Protein AF-A0A9W4SPI4-F1 (afdb_monomer)

Secondary structure (DSSP, 8-state):
--HHHHHHHHHHHH-TT--EEE------SS--TT-----HHHHHHHHHH-TT--EEE-TT----HHHHHHHHHH-TT--EEE-TT-TT--SGGG-

Mean predicted aligned error: 5.38 Å

pLDDT: mean 84.61, std 11.58, range [48.66, 95.5]

Radius of gyration: 12.82 Å; Cα contacts (8 Å, |Δi|>4): 152; chains: 1; bounding box: 27×29×33 Å

Foldseek 3Di:
DDPLLVVLLVCLVPCQQDAEDEPAWPCPVDRDPPTDAHDLVSVLSNLQSHQNYAEYEHANYADALVSLVSNVVRNVNYNYYHHHPRPRYDPVSVD

Structure (mmCIF, N/CA/C/O backbone):
data_AF-A0A9W4SPI4-F1
#
_entry.id   AF-A0A9W4SPI4-F1
#
loop_
_atom_site.group_PDB
_atom_site.id
_atom_site.type_symbol
_atom_site.label_atom_id
_atom_site.label_alt_id
_atom_site.label_comp_id
_atom_site.label_asym_id
_atom_site.label_entity_id
_atom_site.label_seq_id
_atom_site.pdbx_PDB_ins_code
_atom_site.Cartn_x
_atom_site.Cartn_y
_atom_site.Cartn_z
_atom_site.occupancy
_atom_site.B_iso_or_equiv
_atom_site.auth_seq_id
_atom_site.auth_comp_id
_atom_site.auth_asym_id
_atom_site.auth_atom_id
_atom_site.pdbx_PDB_model_num
ATOM 1 N N . MET A 1 1 ? 16.160 6.934 2.513 1.00 57.41 1 MET A N 1
ATOM 2 C CA . MET A 1 1 ? 14.824 7.465 2.830 1.00 57.41 1 MET A CA 1
ATOM 3 C C . MET A 1 1 ? 14.770 8.867 2.273 1.00 57.41 1 MET A C 1
ATOM 5 O O . MET A 1 1 ? 15.382 9.775 2.846 1.00 57.41 1 MET A O 1
ATOM 9 N N . ASP A 1 2 ? 14.170 8.980 1.096 1.00 72.62 2 ASP A N 1
ATOM 10 C CA . ASP A 1 2 ? 14.040 10.246 0.378 1.00 72.62 2 ASP A CA 1
ATOM 11 C C . ASP A 1 2 ? 13.087 11.192 1.141 1.00 72.62 2 ASP A C 1
ATOM 13 O O . ASP A 1 2 ? 12.449 10.807 2.128 1.00 72.62 2 ASP A O 1
ATOM 17 N N . CYS A 1 3 ? 13.023 12.463 0.756 1.00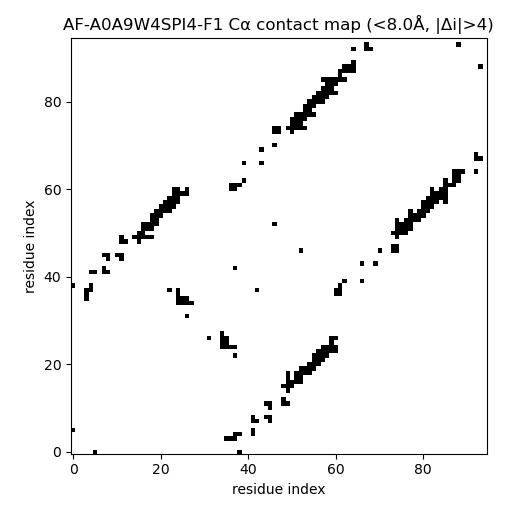 74.12 3 CYS A N 1
ATOM 18 C CA . CYS A 1 3 ? 12.139 13.462 1.348 1.00 74.12 3 CYS A CA 1
ATOM 19 C C . CYS A 1 3 ? 10.671 12.995 1.345 1.00 74.12 3 CYS A C 1
ATOM 21 O O . CYS A 1 3 ? 9.964 13.168 2.338 1.00 74.12 3 CYS A O 1
ATOM 23 N N . THR A 1 4 ? 10.246 12.327 0.274 1.00 76.19 4 THR A N 1
ATOM 24 C CA . THR A 1 4 ? 8.903 11.758 0.079 1.00 76.19 4 THR A CA 1
ATOM 25 C C . THR A 1 4 ? 8.576 10.671 1.103 1.00 76.19 4 THR A C 1
ATOM 27 O O . THR A 1 4 ? 7.546 10.749 1.776 1.00 76.19 4 THR A O 1
ATOM 30 N N . ASP A 1 5 ? 9.490 9.725 1.332 1.00 83.38 5 ASP A N 1
ATOM 31 C CA . ASP A 1 5 ? 9.331 8.691 2.361 1.00 83.38 5 ASP A CA 1
ATOM 32 C C . ASP A 1 5 ? 9.170 9.299 3.768 1.00 83.38 5 ASP A C 1
ATOM 34 O O . ASP A 1 5 ? 8.385 8.809 4.585 1.00 83.38 5 ASP A O 1
ATOM 38 N N . LYS A 1 6 ? 9.928 10.364 4.081 1.00 84.88 6 LYS A N 1
ATOM 39 C CA . LYS A 1 6 ? 9.865 11.035 5.395 1.00 84.88 6 LYS A CA 1
ATOM 40 C C . LYS A 1 6 ? 8.502 11.673 5.635 1.00 84.88 6 LYS A C 1
ATOM 42 O O . LYS A 1 6 ? 7.988 11.587 6.749 1.00 84.88 6 LYS A O 1
ATOM 47 N N . VAL A 1 7 ? 7.921 12.290 4.606 1.00 84.19 7 VAL A N 1
ATOM 48 C CA . VAL A 1 7 ? 6.568 12.856 4.679 1.00 84.19 7 VAL A CA 1
ATOM 49 C C . VAL A 1 7 ? 5.554 11.754 4.965 1.00 84.19 7 VAL A C 1
ATOM 51 O O . VAL A 1 7 ? 4.733 11.905 5.867 1.00 84.19 7 VAL A O 1
ATOM 54 N N . LEU A 1 8 ? 5.648 10.622 4.266 1.00 84.69 8 LEU A N 1
ATOM 55 C CA . LEU A 1 8 ? 4.713 9.516 4.450 1.00 84.69 8 LEU A CA 1
ATOM 56 C C . LEU A 1 8 ? 4.800 8.906 5.857 1.00 84.69 8 LEU A C 1
ATOM 58 O O . LEU A 1 8 ? 3.777 8.656 6.494 1.00 84.69 8 LEU A O 1
ATOM 62 N N . LYS A 1 9 ? 6.019 8.756 6.386 1.00 85.19 9 LYS A N 1
ATOM 63 C CA . LYS A 1 9 ? 6.236 8.327 7.772 1.00 85.19 9 LYS A CA 1
ATOM 64 C C . LYS A 1 9 ? 5.599 9.288 8.780 1.00 85.19 9 LYS A C 1
ATOM 66 O O . LYS A 1 9 ? 4.907 8.836 9.685 1.00 85.19 9 LYS A O 1
ATOM 71 N N . LEU A 1 10 ? 5.782 10.599 8.610 1.00 88.06 10 LEU A N 1
ATOM 72 C CA . LEU A 1 10 ? 5.149 11.593 9.485 1.00 88.06 10 LEU A CA 1
ATOM 73 C C . LEU A 1 10 ? 3.619 11.525 9.413 1.00 88.06 10 LEU A C 1
ATOM 75 O O . LEU A 1 10 ? 2.952 11.652 10.437 1.00 88.06 10 LEU A O 1
ATOM 79 N N . ILE A 1 11 ? 3.051 11.298 8.225 1.00 86.06 11 ILE A N 1
ATOM 80 C CA . ILE A 1 11 ? 1.603 11.113 8.070 1.00 86.06 11 ILE A CA 1
ATOM 81 C C . ILE A 1 11 ? 1.130 9.888 8.863 1.00 86.06 11 ILE A C 1
ATOM 83 O O . ILE A 1 11 ? 0.152 9.993 9.604 1.00 86.06 11 ILE A O 1
ATOM 87 N N . ALA A 1 12 ? 1.837 8.760 8.757 1.00 84.81 12 ALA A N 1
ATOM 88 C CA . ALA A 1 12 ? 1.522 7.537 9.494 1.00 84.81 12 ALA A CA 1
ATOM 89 C C . ALA A 1 12 ? 1.574 7.740 11.022 1.00 84.81 12 ALA A C 1
ATOM 91 O O . ALA A 1 12 ? 0.711 7.238 11.738 1.00 84.81 12 ALA A O 1
ATOM 92 N N . GLU A 1 13 ? 2.540 8.521 11.516 1.00 86.38 13 GLU A N 1
ATOM 93 C CA . GLU A 1 13 ? 2.710 8.814 12.947 1.00 86.38 13 GLU A CA 1
ATOM 94 C C . GLU A 1 13 ? 1.661 9.800 13.493 1.00 86.38 13 GLU A C 1
ATOM 96 O O . GLU A 1 13 ? 1.227 9.677 14.639 1.00 86.38 13 GLU A O 1
ATOM 101 N N . LEU A 1 14 ? 1.238 10.782 12.691 1.00 88.06 14 LEU A N 1
ATOM 102 C CA . LEU A 1 14 ? 0.337 11.853 13.136 1.00 88.06 14 LEU A CA 1
ATOM 103 C C . LEU A 1 14 ? -1.148 11.522 12.943 1.00 88.06 14 LEU A C 1
ATOM 105 O O . LEU A 1 14 ? -1.992 12.008 13.700 1.00 88.06 14 LEU A O 1
ATOM 109 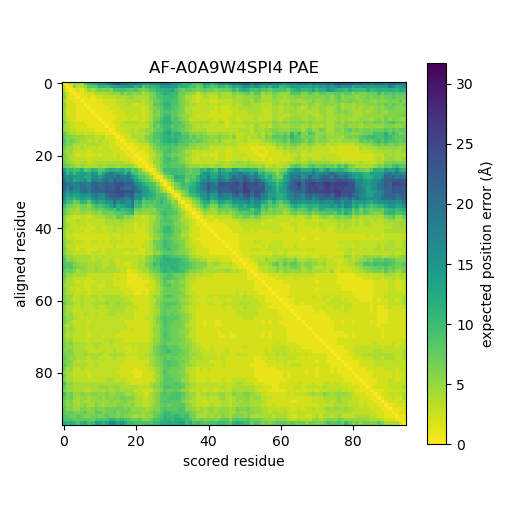N N . TYR A 1 15 ? -1.488 10.700 11.949 1.00 86.44 15 TYR A N 1
ATOM 110 C CA . TYR A 1 15 ? -2.870 10.452 11.536 1.00 86.44 15 TYR A CA 1
ATOM 111 C C . TYR A 1 15 ? -3.267 8.977 11.683 1.00 86.44 15 TYR A C 1
ATOM 113 O O . TYR A 1 15 ? -3.711 8.337 10.736 1.00 86.44 15 TYR A O 1
ATOM 121 N N . LEU A 1 16 ? -3.224 8.443 12.908 1.00 82.69 16 LEU A N 1
ATOM 122 C CA . LEU A 1 16 ? -3.553 7.035 13.220 1.00 82.69 16 LEU A CA 1
ATOM 123 C C . LEU A 1 16 ? -4.974 6.583 12.809 1.00 82.69 16 LEU A C 1
ATOM 125 O O . LEU A 1 16 ? -5.266 5.391 12.735 1.00 82.69 16 LEU A O 1
ATOM 129 N N . ASN A 1 17 ? -5.881 7.530 12.548 1.00 85.69 17 ASN A N 1
ATOM 130 C CA . ASN A 1 17 ? -7.254 7.268 12.101 1.00 85.69 17 ASN A CA 1
ATOM 131 C C . ASN A 1 17 ? -7.450 7.459 10.588 1.00 85.69 17 ASN A C 1
ATOM 133 O O . ASN A 1 17 ? -8.589 7.644 10.144 1.00 85.69 17 ASN A O 1
ATOM 137 N N . LEU A 1 18 ? -6.370 7.449 9.800 1.00 86.31 18 LEU A N 1
ATOM 138 C CA . LEU A 1 18 ? -6.455 7.562 8.350 1.00 86.31 18 LEU A CA 1
ATOM 139 C C . LEU A 1 18 ? -7.312 6.421 7.782 1.00 86.31 18 LEU A C 1
ATOM 141 O O . LEU A 1 18 ? -7.144 5.251 8.124 1.00 86.31 18 LEU A O 1
ATOM 145 N N . LYS A 1 19 ? -8.273 6.791 6.936 1.00 91.50 19 LYS A N 1
ATOM 146 C CA . LYS A 1 19 ? -9.175 5.850 6.254 1.00 91.50 19 LYS A CA 1
ATOM 147 C C . LYS A 1 19 ? -8.890 5.756 4.762 1.00 91.50 19 LYS A C 1
ATOM 149 O O . LYS A 1 19 ? -9.221 4.747 4.151 1.00 91.50 19 LYS A O 1
ATOM 154 N N . TYR A 1 20 ? -8.330 6.820 4.202 1.00 92.44 20 TYR A N 1
ATOM 155 C CA . TYR A 1 20 ? -8.147 7.017 2.777 1.00 92.44 20 TYR A CA 1
ATOM 156 C C . TYR A 1 20 ? -6.746 7.565 2.573 1.00 92.44 20 TYR A C 1
ATOM 158 O O . TYR A 1 20 ? -6.401 8.587 3.172 1.00 92.44 20 TYR A O 1
ATOM 166 N N . LEU A 1 21 ? -5.964 6.904 1.735 1.00 90.69 21 LEU A N 1
ATOM 167 C CA . LEU A 1 21 ? -4.690 7.422 1.276 1.00 90.69 21 LEU A CA 1
ATOM 168 C C . LEU A 1 21 ? -4.514 7.086 -0.188 1.00 90.69 21 LEU A C 1
ATOM 170 O O . LEU A 1 21 ? -4.734 5.954 -0.615 1.00 90.69 21 LEU A O 1
ATOM 174 N N . ASN A 1 22 ? -4.061 8.089 -0.917 1.00 89.31 22 ASN A N 1
ATOM 175 C CA . ASN A 1 22 ? -3.574 7.925 -2.260 1.00 89.31 22 ASN A CA 1
ATOM 176 C C . ASN A 1 22 ? -2.098 8.321 -2.254 1.00 89.31 22 ASN A C 1
ATOM 178 O O . ASN A 1 22 ? -1.760 9.449 -1.891 1.00 89.31 22 ASN A O 1
ATOM 182 N N . ILE A 1 23 ? -1.248 7.361 -2.603 1.00 86.38 23 ILE A N 1
ATOM 183 C CA . ILE A 1 23 ? 0.174 7.572 -2.877 1.00 86.38 23 ILE A CA 1
ATOM 184 C C . ILE A 1 23 ? 0.521 7.065 -4.274 1.00 86.38 23 ILE A C 1
ATOM 186 O O . ILE A 1 23 ? 1.665 6.690 -4.517 1.00 86.38 23 ILE A O 1
ATOM 190 N N . SER A 1 24 ? -0.463 7.061 -5.183 1.00 84.81 24 SER A N 1
ATOM 191 C CA . SER A 1 24 ? -0.250 6.643 -6.558 1.00 84.81 24 SER A CA 1
ATOM 192 C C . SER A 1 24 ? 0.907 7.449 -7.133 1.00 84.81 24 SER A C 1
ATOM 194 O O . SER A 1 24 ? 0.877 8.687 -7.105 1.00 84.81 24 SER A O 1
ATOM 196 N N . ALA A 1 25 ? 1.934 6.764 -7.616 1.00 70.81 25 ALA A N 1
ATOM 197 C CA . ALA A 1 25 ? 3.063 7.445 -8.214 1.00 70.81 25 ALA A CA 1
ATOM 198 C C . ALA A 1 25 ? 2.620 8.039 -9.557 1.00 70.81 25 ALA A C 1
ATOM 200 O O . ALA A 1 25 ? 1.907 7.420 -10.340 1.00 70.81 25 ALA A O 1
ATOM 201 N N . LEU A 1 26 ? 3.044 9.253 -9.877 1.00 60.34 26 LEU A N 1
ATOM 202 C CA . LEU A 1 26 ? 2.930 9.733 -11.251 1.00 60.34 26 LEU A CA 1
ATOM 203 C C . LEU A 1 26 ? 4.183 9.281 -11.984 1.00 60.34 26 LEU A C 1
ATOM 205 O O . LEU A 1 26 ? 5.055 10.093 -12.265 1.00 60.34 26 LEU A O 1
ATOM 209 N N . HIS A 1 27 ? 4.285 7.984 -12.274 1.00 58.69 27 HIS A N 1
ATOM 210 C CA . HIS A 1 27 ? 5.272 7.542 -13.244 1.00 58.69 27 HIS A CA 1
ATOM 211 C C . HIS A 1 27 ? 4.748 7.994 -14.608 1.00 58.69 27 HIS A C 1
ATOM 213 O O . HIS A 1 27 ? 3.897 7.345 -15.232 1.00 58.69 27 HIS A O 1
ATOM 219 N N . GLY A 1 28 ? 5.211 9.162 -15.063 1.00 50.62 28 GLY A N 1
ATOM 220 C CA . GLY A 1 28 ? 5.092 9.521 -16.467 1.00 50.62 28 GLY A CA 1
ATOM 221 C C . GLY A 1 28 ? 5.613 8.334 -17.272 1.00 50.62 28 GLY A C 1
ATOM 222 O O . GLY A 1 28 ? 6.566 7.674 -16.866 1.00 50.62 28 GLY A O 1
ATOM 223 N N . SER A 1 29 ? 4.979 7.984 -18.386 1.00 48.66 29 SER A N 1
ATOM 224 C CA . SER A 1 29 ? 5.295 6.757 -19.139 1.00 48.66 29 SER A CA 1
ATOM 225 C C . SER A 1 29 ? 6.739 6.671 -19.683 1.00 48.66 29 SER A C 1
ATOM 227 O O . SER A 1 29 ? 7.058 5.747 -20.420 1.00 48.66 29 SER A O 1
ATOM 229 N N . PHE A 1 30 ? 7.609 7.611 -19.315 1.00 51.06 30 PHE A N 1
ATOM 230 C CA . PHE A 1 30 ? 9.033 7.683 -19.587 1.00 51.06 30 PHE A CA 1
ATOM 231 C C . PHE A 1 30 ? 9.692 8.328 -18.367 1.00 51.06 30 PHE A C 1
ATOM 233 O O . PHE A 1 30 ? 9.444 9.508 -18.136 1.00 51.06 30 PHE A O 1
ATOM 240 N N . GLY A 1 31 ? 10.473 7.551 -17.604 1.00 52.09 31 GLY A N 1
ATOM 241 C CA . GLY A 1 31 ? 11.080 7.959 -16.333 1.00 52.09 31 GLY A CA 1
ATOM 242 C C . GLY A 1 31 ? 11.660 9.366 -16.395 1.00 52.09 31 GLY A C 1
ATOM 243 O O . GLY A 1 31 ? 12.713 9.595 -16.997 1.00 52.09 31 GLY A O 1
ATOM 244 N N . SER A 1 32 ? 10.926 10.312 -15.816 1.00 57.38 32 SER A N 1
ATOM 245 C CA . SER A 1 32 ? 11.397 11.676 -15.668 1.00 57.38 32 SER A CA 1
ATOM 246 C C . SER A 1 32 ? 12.212 11.734 -14.382 1.00 57.38 32 SER A C 1
ATOM 248 O O . SER A 1 32 ? 11.873 11.080 -13.400 1.00 57.38 32 SER A O 1
ATOM 250 N N . GLU A 1 33 ? 13.276 12.534 -14.348 1.00 58.34 33 GLU A N 1
ATOM 251 C CA . GLU A 1 33 ? 14.119 12.712 -13.151 1.00 58.34 33 GLU A CA 1
ATOM 252 C C . GLU A 1 33 ? 13.362 13.299 -11.932 1.00 58.34 33 GLU A C 1
ATOM 254 O O . GLU A 1 33 ? 13.973 13.546 -10.897 1.00 58.34 33 GLU A O 1
ATOM 259 N N . ASN A 1 34 ? 12.044 13.530 -12.033 1.00 59.88 34 ASN A N 1
ATOM 260 C CA . ASN A 1 34 ? 11.195 14.105 -10.987 1.00 59.88 34 ASN A CA 1
ATOM 261 C C . ASN A 1 34 ? 10.061 13.175 -10.520 1.00 59.88 34 ASN A C 1
ATOM 263 O O . ASN A 1 34 ? 9.157 13.639 -9.818 1.00 59.88 34 ASN A O 1
ATOM 267 N N . ASP A 1 35 ? 10.062 11.901 -10.916 1.00 65.94 35 ASP A N 1
ATOM 268 C CA . ASP A 1 35 ? 9.004 10.978 -10.507 1.00 65.94 3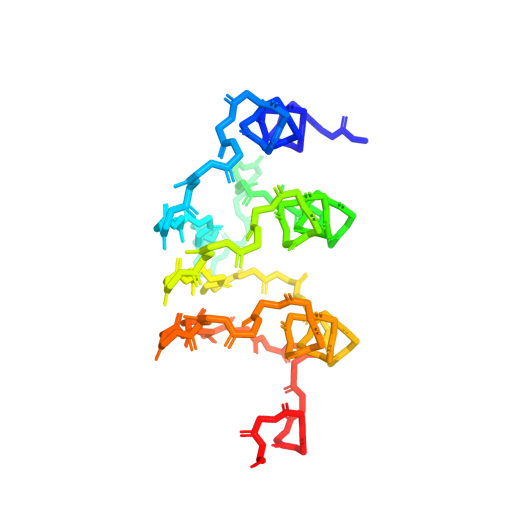5 ASP A CA 1
ATOM 269 C C . ASP A 1 35 ? 9.094 10.718 -8.992 1.00 65.94 35 ASP A C 1
ATOM 271 O O . ASP A 1 35 ? 10.154 10.421 -8.439 1.00 65.94 35 ASP A O 1
ATOM 275 N N . ILE A 1 36 ? 7.966 10.883 -8.296 1.00 71.31 36 ILE A N 1
ATOM 276 C CA . ILE A 1 36 ? 7.878 10.622 -6.857 1.00 71.31 36 ILE A CA 1
ATOM 277 C C . ILE A 1 36 ? 7.776 9.113 -6.657 1.00 71.31 36 ILE A C 1
ATOM 279 O O . ILE A 1 36 ? 6.741 8.515 -6.951 1.00 71.31 36 ILE A O 1
ATOM 283 N N . GLU A 1 37 ? 8.837 8.517 -6.119 1.00 76.56 37 GLU A N 1
ATOM 284 C CA . GLU A 1 37 ? 8.866 7.113 -5.721 1.00 76.56 37 GLU A CA 1
ATOM 285 C C . GLU A 1 37 ? 8.739 6.987 -4.194 1.00 76.56 37 GLU A C 1
ATOM 287 O O . GLU A 1 37 ? 9.379 7.717 -3.427 1.00 76.56 37 GLU A O 1
ATOM 292 N N . PHE A 1 38 ? 7.881 6.066 -3.750 1.00 82.94 38 PHE A N 1
ATOM 293 C CA . PHE A 1 38 ? 7.753 5.675 -2.348 1.00 82.94 38 PHE A CA 1
ATOM 294 C C . PHE A 1 38 ? 8.352 4.285 -2.169 1.00 82.94 38 PHE A C 1
ATOM 296 O O . PHE A 1 38 ? 8.000 3.357 -2.893 1.00 82.94 38 PHE A O 1
ATOM 303 N N . SER A 1 39 ? 9.237 4.130 -1.187 1.00 87.62 39 SER A N 1
ATOM 304 C CA . SER A 1 39 ? 9.786 2.816 -0.848 1.00 87.62 39 SER A CA 1
ATOM 305 C C . SER A 1 39 ? 8.734 1.906 -0.206 1.00 87.62 39 SER A C 1
ATOM 307 O O . SER A 1 39 ? 7.886 2.362 0.559 1.00 87.62 39 SER A O 1
ATOM 309 N N . GLU A 1 40 ? 8.850 0.590 -0.401 1.00 88.56 40 GLU A N 1
ATOM 310 C CA . GLU A 1 40 ? 7.996 -0.382 0.305 1.00 88.56 40 GLU A CA 1
ATOM 311 C C . GLU A 1 40 ? 8.085 -0.214 1.833 1.00 88.56 40 GLU A C 1
ATOM 313 O O . GLU A 1 40 ? 7.088 -0.321 2.537 1.00 88.56 40 GLU A O 1
ATOM 318 N N . ILE A 1 41 ? 9.252 0.187 2.354 1.00 89.06 41 ILE A N 1
ATOM 319 C CA . ILE A 1 41 ? 9.438 0.499 3.780 1.00 89.06 41 ILE A CA 1
ATOM 320 C C . ILE A 1 41 ? 8.499 1.626 4.239 1.00 89.06 41 ILE A C 1
ATOM 322 O O . ILE A 1 41 ? 7.953 1.566 5.344 1.00 89.06 41 ILE A O 1
ATOM 326 N N . SER A 1 42 ? 8.319 2.681 3.439 1.00 87.88 42 SER A N 1
ATOM 327 C CA . SER A 1 42 ? 7.425 3.781 3.810 1.00 87.88 42 SER A CA 1
ATOM 328 C C . SER A 1 42 ? 5.952 3.387 3.683 1.00 87.88 42 SER A C 1
ATOM 330 O O . SER A 1 42 ? 5.164 3.781 4.545 1.00 87.88 42 SER A O 1
ATOM 332 N N . ILE A 1 43 ? 5.604 2.524 2.724 1.00 90.06 43 ILE A N 1
ATOM 333 C CA . ILE A 1 43 ? 4.276 1.897 2.611 1.00 90.06 43 ILE A CA 1
ATOM 334 C C . ILE A 1 43 ? 3.972 1.053 3.859 1.00 90.06 43 ILE A C 1
ATOM 336 O O . ILE A 1 43 ? 2.920 1.229 4.478 1.00 90.06 43 ILE A O 1
ATOM 340 N N . TYR A 1 44 ? 4.919 0.216 4.296 1.00 91.75 44 TYR A N 1
ATOM 341 C CA . TYR A 1 44 ? 4.804 -0.614 5.501 1.00 91.75 44 TYR A CA 1
ATOM 342 C C . TYR A 1 44 ? 4.503 0.209 6.753 1.00 91.75 44 TYR A C 1
ATOM 344 O O . TYR A 1 44 ? 3.608 -0.125 7.531 1.00 91.75 44 TYR A O 1
ATOM 352 N N . ASN A 1 45 ? 5.179 1.348 6.921 1.00 89.12 45 ASN A N 1
ATOM 353 C CA . ASN A 1 45 ? 4.909 2.235 8.053 1.00 89.12 45 ASN A CA 1
ATOM 354 C C . ASN A 1 45 ? 3.447 2.703 8.090 1.00 89.12 45 ASN A C 1
ATOM 356 O O . ASN A 1 45 ? 2.865 2.775 9.172 1.00 89.12 45 ASN A O 1
ATOM 360 N N . VAL A 1 46 ? 2.835 2.995 6.939 1.00 88.81 46 VAL A N 1
ATOM 361 C CA . VAL A 1 46 ? 1.429 3.423 6.881 1.00 88.81 46 VAL A CA 1
ATOM 362 C C . VAL A 1 46 ? 0.498 2.279 7.261 1.00 88.81 46 VAL A C 1
ATOM 364 O O . VAL A 1 46 ? -0.352 2.449 8.137 1.00 88.81 46 VAL A O 1
ATOM 367 N N . ILE A 1 47 ? 0.655 1.117 6.626 1.00 90.25 47 ILE A N 1
ATOM 368 C CA . ILE A 1 47 ? -0.277 -0.007 6.799 1.00 90.25 47 ILE A CA 1
ATOM 369 C C . ILE A 1 47 ? -0.251 -0.560 8.227 1.00 90.25 47 ILE A C 1
ATOM 371 O O . ILE A 1 47 ? -1.294 -0.960 8.742 1.00 90.25 47 ILE A O 1
ATOM 375 N N . TYR A 1 48 ? 0.904 -0.505 8.899 1.00 90.69 48 TYR A N 1
ATOM 376 C CA . TYR A 1 48 ? 1.031 -0.917 10.296 1.00 90.69 48 TYR A CA 1
ATOM 377 C C . TYR A 1 48 ? 0.551 0.151 11.287 1.00 90.69 48 TYR A C 1
ATOM 379 O O . TYR A 1 48 ? 0.086 -0.191 12.374 1.00 90.69 48 TYR A O 1
ATOM 387 N N . SER A 1 49 ? 0.634 1.439 10.938 1.00 88.44 49 SER A N 1
ATOM 388 C CA . SER A 1 49 ? 0.228 2.524 11.847 1.00 88.44 49 SER A CA 1
ATOM 389 C C . SER A 1 49 ? -1.267 2.840 11.782 1.00 88.44 49 SER A C 1
ATOM 391 O O . SER A 1 49 ? -1.818 3.410 12.726 1.00 88.44 49 SER A O 1
ATOM 393 N N . CYS A 1 50 ? -1.946 2.489 10.686 1.00 85.69 50 CYS A N 1
ATOM 394 C CA . CYS A 1 50 ? -3.329 2.891 10.433 1.00 85.69 50 CYS A CA 1
ATOM 395 C C . CYS A 1 50 ? -4.287 1.679 10.339 1.00 85.69 50 CYS A C 1
ATOM 397 O O . CYS A 1 50 ? -4.713 1.300 9.247 1.00 85.69 50 CYS A O 1
ATOM 399 N N . PRO A 1 51 ? -4.745 1.108 11.472 1.00 82.25 51 PRO A N 1
ATOM 400 C CA . PRO A 1 51 ? -5.565 -0.115 11.492 1.00 82.25 51 PRO A CA 1
ATOM 401 C C . PRO A 1 51 ? -6.990 0.065 10.933 1.00 82.25 51 PRO A C 1
ATOM 403 O O . PRO A 1 51 ? -7.726 -0.903 10.737 1.00 82.25 51 PRO A O 1
ATOM 406 N N . ARG A 1 52 ? -7.421 1.313 10.712 1.00 86.62 52 ARG A N 1
ATOM 407 C CA . ARG A 1 52 ? -8.766 1.679 10.231 1.00 86.62 52 ARG A CA 1
ATOM 408 C C . ARG A 1 52 ? -8.812 2.032 8.746 1.00 86.62 52 ARG A C 1
ATOM 410 O O . ARG A 1 52 ? -9.811 2.603 8.302 1.00 86.62 52 ARG A O 1
ATOM 417 N N . PHE A 1 53 ? -7.761 1.704 8.003 1.00 88.00 53 PHE A N 1
ATOM 418 C CA . PHE A 1 53 ? -7.706 1.944 6.570 1.00 88.00 53 PHE A CA 1
ATOM 419 C C . PHE A 1 53 ? -8.874 1.304 5.836 1.00 88.00 53 PHE A C 1
ATOM 421 O O . PHE A 1 53 ? -9.240 0.172 6.126 1.00 88.00 53 PHE A O 1
ATOM 428 N N . GLN A 1 54 ? -9.453 2.037 4.888 1.00 94.44 54 GLN A N 1
ATOM 429 C CA . GLN A 1 54 ? -10.560 1.574 4.053 1.00 94.44 54 GLN A CA 1
ATOM 430 C C . GLN A 1 54 ? -10.228 1.671 2.568 1.00 94.44 54 GLN A C 1
ATOM 432 O O . GLN A 1 54 ? -10.715 0.847 1.799 1.00 94.44 54 GLN A O 1
ATOM 437 N N . GLN A 1 55 ? -9.415 2.646 2.157 1.00 95.06 55 GLN A N 1
ATOM 438 C CA . GLN A 1 55 ? -8.983 2.801 0.771 1.00 95.06 55 GLN A CA 1
ATOM 439 C C . GLN A 1 55 ? -7.500 3.126 0.701 1.00 95.06 55 GLN A C 1
ATOM 441 O O . GLN A 1 55 ? -7.052 4.079 1.343 1.00 95.06 55 GLN A O 1
ATOM 446 N N . LEU A 1 56 ? -6.781 2.358 -0.108 1.00 93.06 56 LEU A N 1
ATOM 447 C CA . LEU A 1 56 ? -5.370 2.551 -0.399 1.00 93.06 56 LEU A CA 1
ATOM 448 C C . LEU A 1 56 ? -5.176 2.534 -1.913 1.00 93.06 56 LEU A C 1
ATOM 450 O O . LEU A 1 56 ? -5.582 1.588 -2.582 1.00 93.06 56 LEU A O 1
ATOM 454 N N . ASP A 1 57 ? -4.577 3.588 -2.448 1.00 93.44 57 ASP A N 1
ATOM 455 C CA . ASP A 1 57 ? -4.195 3.663 -3.855 1.00 93.44 57 ASP A CA 1
ATOM 456 C C . ASP A 1 57 ? -2.669 3.667 -3.973 1.00 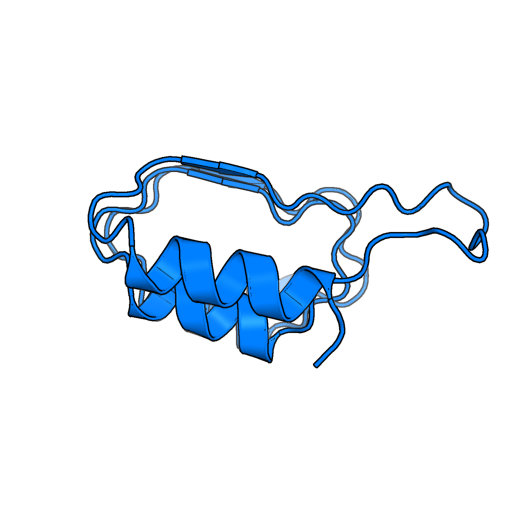93.44 57 ASP A C 1
ATOM 458 O O . ASP A 1 57 ? -2.012 4.609 -3.518 1.00 93.44 57 ASP A O 1
ATOM 462 N N . LEU A 1 58 ? -2.143 2.577 -4.541 1.00 91.56 58 LEU A N 1
ATOM 463 C CA . LEU A 1 58 ? -0.730 2.335 -4.851 1.00 91.56 58 LEU A CA 1
ATOM 464 C C . LEU A 1 58 ? -0.504 2.253 -6.360 1.00 91.56 58 LEU A C 1
ATOM 466 O O . LEU A 1 58 ? 0.498 1.696 -6.804 1.00 91.56 58 LEU A O 1
ATOM 470 N N . SER A 1 59 ? -1.438 2.760 -7.162 1.00 90.75 59 SER A N 1
ATOM 471 C CA . SER A 1 59 ? -1.308 2.721 -8.611 1.00 90.75 59 SER A CA 1
ATOM 472 C C . SER A 1 59 ? 0.031 3.328 -9.033 1.00 90.75 59 SER A C 1
ATOM 474 O O . SER A 1 59 ? 0.473 4.329 -8.469 1.00 90.75 59 SER A O 1
ATOM 476 N N . TYR A 1 60 ? 0.670 2.727 -10.034 1.00 87.12 60 TYR A N 1
ATOM 477 C CA . TYR A 1 60 ? 1.971 3.105 -10.587 1.00 87.12 60 TYR A CA 1
ATOM 478 C C . TYR A 1 60 ? 3.149 2.997 -9.600 1.00 87.12 60 TYR A C 1
ATOM 480 O O . TYR A 1 60 ? 4.267 3.370 -9.956 1.00 87.12 60 TYR A O 1
ATOM 488 N N . CYS A 1 61 ? 2.945 2.497 -8.377 1.00 87.44 61 CYS A N 1
ATOM 489 C CA . CYS A 1 61 ? 4.040 2.241 -7.449 1.00 87.44 61 CYS A CA 1
ATOM 490 C C . CYS A 1 61 ? 4.811 0.974 -7.841 1.00 87.44 61 CYS A C 1
ATOM 492 O O . CYS A 1 61 ? 4.243 -0.004 -8.339 1.00 87.44 61 CYS A O 1
ATOM 494 N N . VAL A 1 62 ? 6.113 0.980 -7.555 1.00 87.62 62 VAL A N 1
ATOM 495 C CA . VAL A 1 62 ? 6.984 -0.190 -7.692 1.00 87.62 62 VAL A CA 1
ATOM 496 C C . VAL A 1 62 ? 6.886 -1.012 -6.407 1.00 87.62 62 VAL A C 1
ATOM 498 O O . VAL A 1 62 ? 7.603 -0.763 -5.443 1.00 87.62 62 VAL A O 1
ATOM 501 N N . ILE A 1 63 ? 5.961 -1.969 -6.384 1.00 90.75 63 ILE A N 1
ATOM 502 C CA . ILE A 1 63 ? 5.721 -2.858 -5.239 1.00 90.75 63 ILE A CA 1
ATOM 503 C C . ILE A 1 63 ? 5.751 -4.323 -5.665 1.00 90.75 63 ILE A C 1
ATOM 505 O O . ILE A 1 63 ? 5.547 -4.636 -6.837 1.00 90.75 63 ILE A O 1
ATOM 509 N N . THR A 1 64 ? 6.000 -5.206 -4.706 1.00 94.56 64 THR A N 1
ATOM 510 C CA . THR A 1 64 ? 6.097 -6.656 -4.902 1.00 94.56 64 THR A CA 1
ATOM 511 C C . THR A 1 64 ? 4.906 -7.404 -4.305 1.00 94.56 64 THR A C 1
ATOM 513 O O . THR A 1 64 ? 4.144 -6.852 -3.508 1.00 94.56 64 THR A O 1
ATOM 516 N N . ASP A 1 65 ? 4.796 -8.695 -4.621 1.00 95.50 65 ASP A N 1
ATOM 517 C CA . ASP A 1 65 ? 3.836 -9.626 -4.006 1.00 95.50 65 ASP A CA 1
ATOM 518 C C . ASP A 1 65 ? 3.900 -9.599 -2.469 1.00 95.50 65 ASP A C 1
ATOM 520 O O . ASP A 1 65 ? 2.870 -9.619 -1.798 1.00 95.50 65 ASP A O 1
ATOM 524 N N . ILE A 1 66 ? 5.103 -9.438 -1.903 1.00 95.12 66 ILE A N 1
ATOM 525 C CA . ILE A 1 66 ? 5.313 -9.322 -0.452 1.00 95.12 66 ILE A CA 1
ATOM 526 C C . ILE A 1 66 ? 4.549 -8.116 0.105 1.00 95.12 66 ILE A C 1
ATOM 528 O O . ILE A 1 66 ? 3.906 -8.217 1.150 1.00 95.12 66 ILE A O 1
ATOM 532 N N . THR A 1 67 ? 4.567 -6.982 -0.601 1.00 94.19 67 THR A N 1
ATOM 533 C CA . THR A 1 67 ? 3.810 -5.799 -0.177 1.00 94.19 67 THR A CA 1
ATOM 534 C C . THR A 1 67 ? 2.309 -6.073 -0.155 1.00 94.19 67 THR A C 1
ATOM 536 O O . THR A 1 67 ? 1.625 -5.635 0.773 1.00 94.19 67 THR A O 1
ATOM 539 N N . ILE A 1 68 ? 1.791 -6.827 -1.125 1.00 94.56 68 ILE A N 1
ATOM 540 C CA . ILE A 1 68 ? 0.372 -7.201 -1.173 1.00 94.56 68 ILE A CA 1
ATOM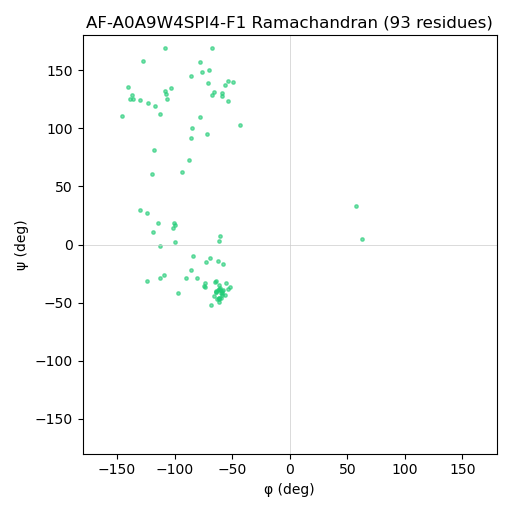 541 C C . ILE A 1 68 ? 0.002 -8.116 -0.002 1.00 94.56 68 ILE A C 1
ATOM 543 O O . ILE A 1 68 ? -0.989 -7.854 0.686 1.00 94.56 68 ILE A O 1
ATOM 547 N N . GLU A 1 69 ? 0.830 -9.116 0.302 1.00 94.00 69 GLU A N 1
ATOM 548 C CA . GLU A 1 69 ? 0.631 -9.986 1.465 1.00 94.00 69 GLU A CA 1
ATOM 549 C C . GLU A 1 69 ? 0.614 -9.201 2.786 1.00 94.00 69 GLU A C 1
ATOM 551 O O . GLU A 1 69 ? -0.237 -9.440 3.650 1.00 94.00 69 GLU A O 1
ATOM 556 N N . GLU A 1 70 ? 1.530 -8.244 2.960 1.00 94.44 70 GLU A N 1
ATOM 557 C CA . GLU A 1 70 ? 1.580 -7.399 4.156 1.00 94.44 70 GLU A CA 1
ATOM 558 C C . GLU A 1 70 ? 0.332 -6.519 4.293 1.00 94.44 70 GLU A C 1
ATOM 560 O O . GLU A 1 70 ? -0.217 -6.391 5.397 1.00 94.44 70 GLU A O 1
ATOM 565 N N . ILE A 1 71 ? -0.156 -5.947 3.186 1.00 93.12 71 ILE A N 1
ATOM 566 C CA . ILE A 1 71 ? -1.405 -5.172 3.153 1.00 93.12 71 ILE A CA 1
ATOM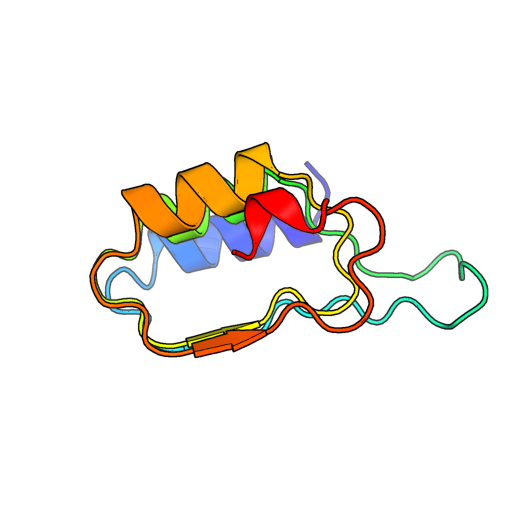 567 C C . ILE A 1 71 ? -2.584 -6.058 3.558 1.00 93.12 71 ILE A C 1
ATOM 569 O O . ILE A 1 71 ? -3.353 -5.673 4.444 1.00 93.12 71 ILE A O 1
ATOM 573 N N . ALA A 1 72 ? -2.707 -7.247 2.963 1.00 91.81 72 ALA A N 1
ATOM 574 C CA . ALA A 1 72 ? -3.783 -8.191 3.253 1.00 91.81 72 ALA A CA 1
ATOM 575 C C . ALA A 1 72 ? -3.782 -8.630 4.727 1.00 91.81 72 ALA A C 1
ATOM 577 O O . ALA A 1 72 ? -4.839 -8.759 5.348 1.00 91.81 72 ALA A O 1
ATOM 578 N N . ARG A 1 73 ? -2.595 -8.803 5.319 1.00 92.38 73 ARG A N 1
ATOM 579 C CA . ARG A 1 73 ? -2.434 -9.197 6.725 1.00 92.38 73 ARG A CA 1
ATOM 580 C C . ARG A 1 73 ? -2.743 -8.069 7.709 1.00 92.38 73 ARG A C 1
ATOM 582 O O . ARG A 1 73 ? -3.269 -8.328 8.791 1.00 92.38 73 ARG A O 1
ATOM 589 N N . SER A 1 74 ? -2.395 -6.834 7.359 1.00 91.44 74 SER A N 1
ATOM 590 C CA . SER A 1 74 ? -2.400 -5.701 8.295 1.00 91.44 74 SER A CA 1
ATOM 591 C C . SER A 1 74 ? -3.669 -4.863 8.207 1.00 91.44 74 SER A C 1
ATOM 593 O O . SER A 1 74 ? -4.242 -4.462 9.223 1.00 91.44 74 SER A O 1
ATOM 595 N N . CYS A 1 75 ? -4.147 -4.600 6.992 1.00 91.81 75 CYS A N 1
ATOM 596 C CA . CYS A 1 75 ? -5.263 -3.699 6.734 1.00 91.81 75 CYS A CA 1
ATOM 597 C C . CYS A 1 75 ? -6.598 -4.455 6.673 1.00 91.81 75 CYS A C 1
ATOM 599 O O . CYS A 1 75 ? -7.303 -4.417 5.671 1.00 91.81 75 CYS A O 1
ATOM 601 N N . LEU A 1 76 ? -7.003 -5.088 7.777 1.00 91.44 76 LEU A N 1
ATOM 602 C CA . LEU A 1 76 ? -8.215 -5.929 7.841 1.00 91.44 76 LEU A CA 1
ATOM 603 C C . LEU A 1 76 ? -9.543 -5.188 7.575 1.00 91.44 76 LEU A C 1
ATOM 605 O O . LEU A 1 76 ? -10.580 -5.815 7.384 1.00 91.44 76 LEU A O 1
ATOM 609 N N . ASN A 1 77 ? -9.531 -3.852 7.600 1.00 93.00 77 ASN A N 1
ATOM 610 C CA . ASN A 1 77 ? -10.695 -3.011 7.303 1.00 93.00 77 ASN A CA 1
ATOM 611 C C . ASN A 1 77 ? -10.688 -2.452 5.868 1.00 93.00 77 ASN A C 1
ATOM 613 O O . ASN A 1 77 ? -11.583 -1.668 5.522 1.00 93.00 77 ASN A O 1
ATOM 617 N N . LEU A 1 78 ? -9.684 -2.815 5.059 1.00 93.62 78 LEU A N 1
ATOM 618 C CA . LEU A 1 78 ? -9.520 -2.315 3.702 1.00 93.62 78 LEU A CA 1
ATOM 619 C C . LEU A 1 78 ? -10.673 -2.805 2.825 1.00 93.62 78 LEU A C 1
ATOM 621 O O . LEU A 1 78 ? -11.038 -3.976 2.833 1.00 93.62 78 LEU A O 1
ATOM 625 N N . LYS A 1 79 ? -11.267 -1.877 2.083 1.00 95.25 79 LYS A N 1
ATOM 626 C CA . LYS A 1 79 ? -12.391 -2.129 1.174 1.00 95.25 79 LYS A CA 1
ATOM 627 C C . LYS A 1 79 ? -12.001 -1.949 -0.284 1.00 95.25 79 LYS A C 1
ATOM 629 O O . LYS A 1 79 ? -12.618 -2.555 -1.149 1.00 95.25 79 LYS A O 1
ATOM 634 N N . TYR A 1 80 ? -11.029 -1.077 -0.545 1.00 95.31 80 TYR A N 1
ATOM 635 C CA . TYR A 1 80 ? -10.576 -0.754 -1.888 1.00 95.31 80 TYR A CA 1
ATOM 636 C C . TYR A 1 80 ? -9.052 -0.653 -1.897 1.00 95.31 80 TYR A C 1
ATOM 638 O O . TYR A 1 80 ? -8.477 0.116 -1.123 1.00 95.31 80 TYR A O 1
ATOM 646 N N . LEU A 1 81 ? -8.427 -1.427 -2.778 1.00 94.00 81 LEU A N 1
ATOM 647 C CA . LEU A 1 81 ? -7.006 -1.370 -3.085 1.00 94.00 81 LEU A CA 1
ATOM 648 C C . LEU A 1 81 ? -6.871 -1.114 -4.586 1.00 94.00 81 LEU A C 1
ATOM 650 O O . LEU A 1 81 ? -7.412 -1.878 -5.383 1.00 94.00 81 LEU A O 1
ATOM 654 N N . TYR A 1 82 ? -6.197 -0.032 -4.965 1.00 93.94 82 TYR A N 1
ATOM 655 C CA . TYR A 1 82 ? -5.948 0.309 -6.366 1.00 93.94 82 TYR A CA 1
ATOM 656 C C . TYR A 1 82 ? -4.477 0.053 -6.698 1.00 93.94 82 TYR A C 1
ATOM 658 O O . TYR A 1 82 ? -3.595 0.553 -6.002 1.00 93.94 82 TYR A O 1
ATOM 666 N N . LEU A 1 83 ? -4.244 -0.748 -7.741 1.00 91.94 83 LEU A N 1
ATOM 667 C CA . LEU A 1 83 ? -2.930 -1.245 -8.178 1.00 91.94 83 LEU A CA 1
ATOM 668 C C . LEU A 1 83 ? -2.718 -1.008 -9.686 1.00 91.94 83 LEU A C 1
ATOM 670 O O . LEU A 1 83 ? -2.090 -1.815 -10.374 1.00 91.94 83 LEU A O 1
ATOM 674 N N . GLU A 1 84 ? -3.316 0.048 -10.252 1.00 90.81 84 GLU A N 1
ATOM 675 C CA . GLU A 1 84 ? -3.232 0.285 -11.696 1.00 90.81 84 GLU A CA 1
ATOM 676 C C . GLU A 1 84 ? -1.761 0.432 -12.109 1.00 90.81 84 GLU A C 1
ATOM 678 O O . GLU A 1 84 ? -1.040 1.239 -11.536 1.00 90.81 84 GLU A O 1
ATOM 683 N N . LYS A 1 85 ? -1.311 -0.331 -13.114 1.00 88.31 85 LYS A N 1
ATOM 684 C CA . LYS A 1 85 ? 0.065 -0.270 -13.651 1.00 88.31 85 LYS A CA 1
ATOM 685 C C . LYS A 1 85 ? 1.172 -0.532 -12.613 1.00 88.31 85 LYS A C 1
ATOM 687 O O . LYS A 1 85 ? 2.278 -0.011 -12.743 1.00 88.31 85 LYS A O 1
ATOM 692 N N . CYS A 1 86 ? 0.908 -1.390 -11.630 1.00 88.69 86 CYS A N 1
ATOM 693 C CA . CYS A 1 86 ? 1.945 -2.025 -10.815 1.00 88.69 86 CYS A CA 1
ATOM 694 C C . CYS A 1 86 ? 2.471 -3.284 -11.528 1.00 88.69 86 CYS A C 1
ATOM 696 O O . CYS A 1 86 ? 1.828 -4.327 -11.508 1.00 88.69 86 CYS A O 1
ATOM 698 N N . TYR A 1 87 ? 3.628 -3.190 -12.190 1.00 87.00 87 TYR A N 1
ATOM 699 C CA . TYR A 1 87 ? 4.129 -4.260 -13.075 1.00 87.00 87 TYR A CA 1
ATOM 700 C C . TYR A 1 87 ? 4.904 -5.389 -12.374 1.00 87.00 87 TYR A C 1
ATOM 702 O O . TYR A 1 87 ? 5.213 -6.391 -13.011 1.00 87.00 87 TYR A O 1
ATOM 710 N N . ASN A 1 88 ? 5.231 -5.228 -11.090 1.00 89.69 88 ASN A N 1
ATOM 711 C CA . ASN A 1 88 ? 6.035 -6.178 -10.311 1.00 89.69 88 ASN A CA 1
ATOM 712 C C . ASN A 1 88 ? 5.182 -7.108 -9.426 1.00 89.69 88 ASN A C 1
ATOM 714 O O . ASN A 1 88 ? 5.712 -7.715 -8.496 1.00 89.69 88 ASN A O 1
ATOM 718 N N . ILE A 1 89 ? 3.879 -7.199 -9.710 1.00 91.44 89 ILE A N 1
ATOM 719 C CA . ILE A 1 89 ? 2.922 -8.035 -8.981 1.00 91.44 89 ILE A CA 1
ATOM 720 C C . ILE A 1 89 ? 2.517 -9.212 -9.870 1.00 91.44 89 ILE A C 1
ATOM 722 O O . ILE A 1 89 ? 2.194 -9.017 -11.046 1.00 91.44 89 ILE A O 1
ATOM 726 N N . SER A 1 90 ? 2.547 -10.425 -9.325 1.00 92.62 90 SER A N 1
ATOM 727 C CA . SER A 1 90 ? 2.078 -11.629 -10.007 1.00 92.62 90 SER A CA 1
ATOM 728 C C . SER A 1 90 ? 0.551 -11.742 -9.985 1.00 92.62 90 SER A C 1
ATOM 730 O O . SER A 1 90 ? -0.127 -11.176 -9.132 1.00 92.62 90 SER A O 1
ATOM 732 N N . GLU A 1 91 ? -0.009 -12.497 -10.932 1.00 88.38 91 GLU A N 1
ATOM 733 C CA . GLU A 1 91 ? -1.447 -12.802 -10.941 1.00 88.38 91 GLU A CA 1
ATOM 734 C C . GLU A 1 91 ? -1.866 -13.574 -9.678 1.00 88.38 91 GLU A C 1
ATOM 736 O O . GLU A 1 91 ? -2.924 -13.311 -9.124 1.00 88.38 91 GLU A O 1
ATOM 741 N N . GLU A 1 92 ? -0.996 -14.451 -9.167 1.00 89.88 92 GLU A N 1
ATOM 742 C CA . GLU A 1 92 ? -1.237 -15.223 -7.940 1.00 89.88 92 GLU A CA 1
ATOM 743 C C . GLU A 1 92 ? -1.350 -14.335 -6.694 1.00 89.88 92 GLU A C 1
ATOM 745 O O . GLU A 1 92 ? -2.087 -14.663 -5.770 1.00 89.88 92 GLU A O 1
ATOM 750 N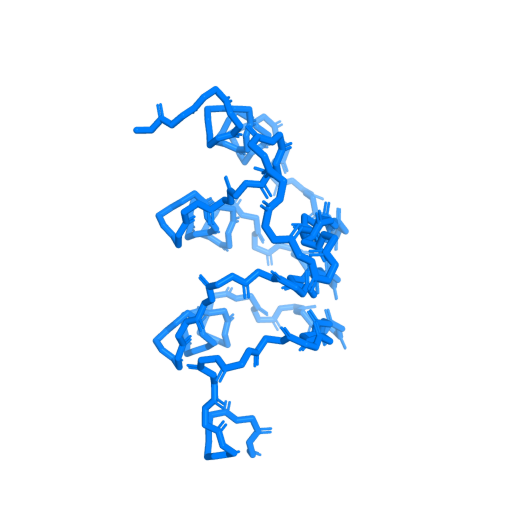 N . ALA A 1 93 ? -0.645 -13.202 -6.652 1.00 87.69 93 ALA A N 1
ATOM 751 C CA . ALA A 1 93 ? -0.704 -12.286 -5.516 1.00 87.69 93 ALA A CA 1
ATOM 752 C C . ALA A 1 93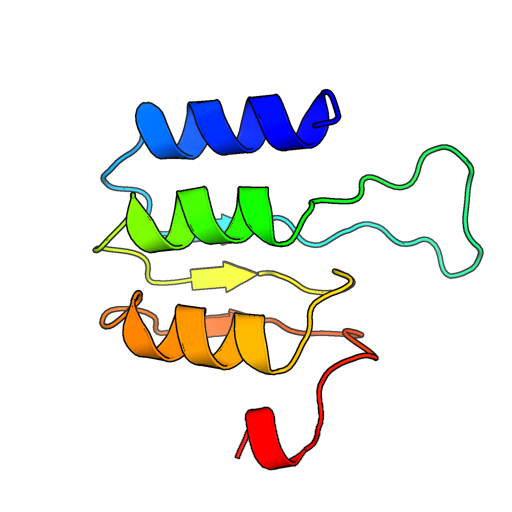 ? -2.025 -11.502 -5.426 1.00 87.69 93 ALA A C 1
ATOM 754 O O . ALA A 1 93 ? -2.296 -10.889 -4.391 1.00 87.69 93 ALA A O 1
ATOM 755 N N . VAL A 1 94 ? -2.826 -11.481 -6.498 1.00 81.06 94 VAL A N 1
ATOM 756 C CA . VAL A 1 94 ? -4.104 -10.750 -6.569 1.00 81.06 94 VAL A CA 1
ATOM 757 C C . VAL A 1 94 ? -5.335 -11.657 -6.673 1.00 81.06 94 VAL A C 1
ATOM 759 O O . VAL A 1 94 ? -6.448 -11.125 -6.713 1.00 81.06 94 VAL A O 1
ATOM 762 N N . ASP A 1 95 ? -5.143 -12.977 -6.713 1.00 77.88 95 ASP A N 1
ATOM 763 C CA . ASP A 1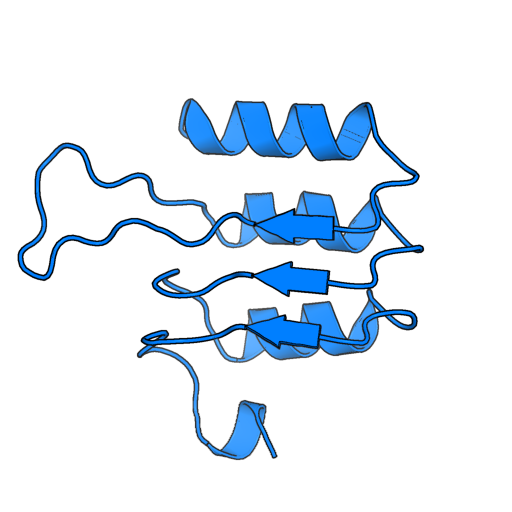 95 ? -6.206 -13.998 -6.700 1.00 77.88 95 ASP A CA 1
ATOM 764 C C . ASP A 1 95 ? -6.698 -14.287 -5.265 1.00 77.88 95 ASP A C 1
ATOM 766 O O . ASP A 1 95 ? -7.935 -14.348 -5.053 1.00 77.88 95 ASP A O 1
#

Solvent-accessible surface area (backbone atoms only — not comparable to full-atom values): 5322 Å² total; per-residue (Å²): 131,54,75,62,28,52,53,45,41,50,48,23,72,73,42,46,77,40,36,68,48,76,66,49,26,64,62,54,100,61,90,52,101,76,51,63,72,64,53,64,70,34,53,49,46,34,43,72,42,18,61,57,23,31,35,43,30,42,20,39,33,81,50,42,45,66,56,47,54,51,44,64,70,45,28,79,51,51,76,43,79,42,58,57,77,33,86,58,50,55,73,79,65,75,110

Sequence (95 aa):
MDCTDKVLKLIAELYLNLKYLNISALHGSFGSENDIEFSEISIYNVIYSCPRFQQLDLSYCVITDITIEEIARSCLNLKYLYLEKCYNISEEAVD

InterPro domains:
  IPR006553 Leucine-rich repeat, cysteine-containing subtype [SM00367] (50-74)
  IPR006553 Leucine-rich repeat, cysteine-containing subtype [SM00367] (75-94)
  IPR032675 Leucine-rich repeat domain superfamily [G3DSA:3.80.10.10] (1-95)

Nearest PDB structures (foldseek):
  6wcq-assembly1_B  TM=8.656E-01  e=4.593E-03  Homo sapiens
  8j07-assembly1_5  TM=6.239E-01  e=1.738E-01  Homo sapiens
  4per-assembly1_A  TM=5.579E-01  e=3.149E-01  Gallus gallus
  7ju4-assembly1_l  TM=5.810E-01  e=7.432E-01  Chlamydomonas reinhardtii
  4k17-assembly1_A  TM=5.028E-01  e=6.957E-01  Mus musculus

Organism: NCBI:txid1117311